Protein AF-A0A1Z8V261-F1 (afdb_monomer)

Nearest PDB structures (foldseek):
  4em0-assembly1_B  TM=7.579E-01  e=1.836E-04  Staphylococcus aureus subsp. aureus MRSA252
  4zzl-assembly1_B  TM=8.738E-01  e=1.040E-03  Pseudomonas aeruginosa
  4rgr-assembly1_A  TM=7.927E-01  e=5.834E-04  Acinetobacter baylyi ADP1
  4rgu-assembly1_B-2  TM=7.664E-01  e=3.722E-04  Acinetobacter baylyi ADP1
  4zzl-assembly1_A  TM=7.867E-01  e=8.576E-04  Pseudomonas aeruginosa

Sequence (102 aa):
MKIEPDHFEVLRKIQKKPEASQRQLAEELGFSLGKLNYCLKALQEKGLVKLKNFQKKTNKINYLQYIITPRGIAERTKLTINFMRRKMKEYDELKKELEKNK

Secondary structure (DSSP, 8-state):
-PPPHHHHHHHHHHHH-TT--HHHHHHHHT--HHHHHHHHHHHHHTTSEEEE--TT-SS-----EEEE-HHHHHHHHHHHHHHHHHHHHHHHHHHHHHHHT-

Structure (mmCIF, N/CA/C/O backbone):
data_AF-A0A1Z8V261-F1
#
_entry.id   AF-A0A1Z8V261-F1
#
loop_
_atom_site.group_PDB
_atom_site.id
_atom_site.type_symbol
_atom_site.label_atom_id
_atom_site.label_alt_id
_atom_site.label_comp_id
_atom_site.label_asym_id
_atom_site.label_entity_id
_atom_site.label_seq_id
_atom_site.pdbx_PDB_ins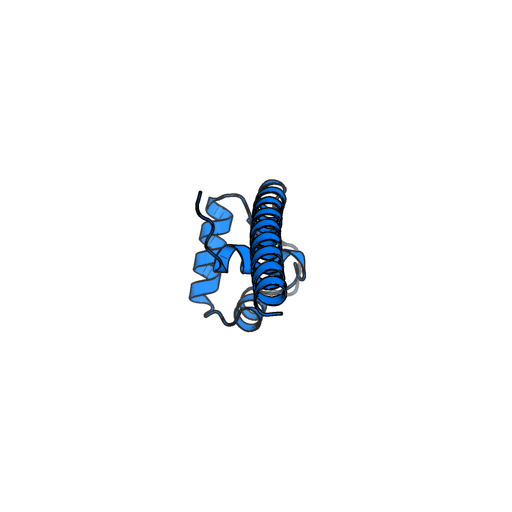_code
_atom_site.Cartn_x
_atom_site.Cartn_y
_atom_site.Cartn_z
_atom_site.occupancy
_atom_site.B_iso_or_equiv
_atom_site.auth_seq_id
_atom_site.auth_comp_id
_atom_site.auth_asym_id
_atom_site.auth_atom_id
_atom_site.pdbx_PDB_model_num
ATOM 1 N N . MET A 1 1 ? -5.862 11.013 -10.062 1.00 50.81 1 MET A N 1
ATOM 2 C CA . MET A 1 1 ? -5.471 10.951 -8.636 1.00 50.81 1 MET A CA 1
ATOM 3 C C . MET A 1 1 ? -4.103 10.282 -8.543 1.00 50.81 1 MET A C 1
ATOM 5 O O . MET A 1 1 ? -3.992 9.143 -8.975 1.00 50.81 1 MET A O 1
ATOM 9 N N . LYS A 1 2 ? -3.054 10.979 -8.080 1.00 59.72 2 LYS A N 1
ATOM 10 C CA . LYS A 1 2 ? -1.738 10.351 -7.858 1.00 59.72 2 LYS A CA 1
ATOM 11 C C . LYS A 1 2 ? -1.807 9.557 -6.548 1.00 59.72 2 LYS A C 1
ATOM 13 O O . LYS A 1 2 ? -2.135 10.116 -5.503 1.00 59.72 2 LYS A O 1
ATOM 18 N N . ILE A 1 3 ? -1.601 8.247 -6.625 1.00 65.38 3 ILE A N 1
ATOM 19 C CA . ILE A 1 3 ? -1.409 7.391 -5.453 1.00 65.38 3 ILE A CA 1
ATOM 20 C C . ILE A 1 3 ? 0.102 7.295 -5.261 1.00 65.38 3 ILE A C 1
ATOM 22 O O . ILE A 1 3 ? 0.812 6.889 -6.176 1.00 65.38 3 ILE A O 1
ATOM 26 N N . GLU A 1 4 ? 0.583 7.743 -4.106 1.00 77.50 4 GLU A N 1
ATOM 27 C CA . GLU A 1 4 ? 2.001 7.638 -3.754 1.00 77.50 4 GLU A CA 1
ATOM 28 C C . GLU A 1 4 ? 2.420 6.166 -3.613 1.00 77.50 4 GLU A C 1
ATOM 30 O O . GLU A 1 4 ? 1.580 5.336 -3.246 1.00 77.50 4 GLU A O 1
ATOM 35 N N . PRO A 1 5 ? 3.697 5.826 -3.864 1.00 79.56 5 PRO A N 1
ATOM 36 C CA . PRO A 1 5 ? 4.204 4.461 -3.705 1.00 79.56 5 PRO A CA 1
ATOM 37 C C . PRO A 1 5 ? 3.854 3.848 -2.341 1.00 79.56 5 PRO A C 1
ATOM 39 O O . PRO A 1 5 ? 3.406 2.705 -2.266 1.00 79.56 5 PRO A O 1
ATOM 42 N N . ASP A 1 6 ? 3.933 4.654 -1.283 1.00 85.94 6 ASP A N 1
ATOM 43 C CA . ASP A 1 6 ? 3.617 4.246 0.085 1.00 85.94 6 ASP A CA 1
ATOM 44 C C . ASP A 1 6 ? 2.153 3.807 0.247 1.00 85.94 6 ASP A C 1
ATOM 46 O O . ASP A 1 6 ? 1.862 2.791 0.876 1.00 85.94 6 ASP A O 1
ATOM 50 N N . HIS A 1 7 ? 1.211 4.513 -0.383 1.00 87.56 7 HIS A N 1
ATOM 51 C CA . HIS A 1 7 ? -0.209 4.153 -0.356 1.00 87.56 7 HIS A CA 1
ATOM 52 C C . HIS A 1 7 ? -0.485 2.823 -1.070 1.00 87.56 7 HIS A C 1
ATOM 54 O O . HIS A 1 7 ? -1.357 2.060 -0.645 1.00 87.56 7 HIS A O 1
ATOM 60 N N . PHE A 1 8 ? 0.249 2.535 -2.148 1.00 87.69 8 PHE A N 1
ATOM 61 C CA . PHE A 1 8 ? 0.141 1.259 -2.851 1.00 87.69 8 PHE A CA 1
ATOM 62 C C . PHE A 1 8 ? 0.629 0.096 -1.982 1.00 87.69 8 PHE A C 1
ATOM 64 O O . PHE A 1 8 ? -0.067 -0.919 -1.882 1.00 87.69 8 PHE A O 1
ATOM 71 N N . GLU A 1 9 ? 1.771 0.253 -1.312 1.00 89.75 9 GLU A N 1
ATOM 72 C CA . GLU A 1 9 ? 2.309 -0.788 -0.433 1.00 89.75 9 GLU A CA 1
ATOM 73 C C . GLU A 1 9 ? 1.425 -1.012 0.802 1.00 89.75 9 GLU A C 1
ATOM 75 O O . GLU A 1 9 ? 1.163 -2.162 1.163 1.00 89.75 9 GLU A O 1
ATOM 80 N N . VAL A 1 10 ? 0.830 0.045 1.368 1.00 91.38 10 VAL A N 1
ATOM 81 C CA . VAL A 1 10 ? -0.185 -0.083 2.431 1.00 91.38 10 VAL A CA 1
ATOM 82 C C . VAL A 1 10 ? -1.393 -0.896 1.947 1.00 91.38 10 VAL A C 1
ATOM 84 O O . VAL A 1 10 ? -1.783 -1.865 2.602 1.00 91.38 10 VAL A O 1
ATOM 87 N N . LEU A 1 11 ? -1.956 -0.579 0.773 1.00 90.56 11 LEU A N 1
ATOM 88 C CA . LEU A 1 11 ? -3.061 -1.353 0.187 1.00 90.56 11 LEU A CA 1
ATOM 89 C C . LEU A 1 11 ? -2.663 -2.811 -0.080 1.00 90.56 11 LEU A C 1
ATOM 91 O O . LEU A 1 11 ? -3.449 -3.732 0.140 1.00 90.56 11 LEU A O 1
ATOM 95 N N . ARG A 1 12 ? -1.444 -3.066 -0.553 1.00 90.12 12 ARG A N 1
ATOM 96 C CA . ARG A 1 12 ? -0.951 -4.431 -0.770 1.00 90.12 12 ARG A CA 1
ATOM 97 C C . ARG A 1 12 ? -0.854 -5.202 0.546 1.00 90.12 12 ARG A C 1
ATOM 99 O O . ARG A 1 12 ? -1.252 -6.368 0.584 1.00 90.12 12 ARG A O 1
ATOM 106 N N . LYS A 1 13 ? -0.363 -4.562 1.607 1.00 90.44 13 LYS A N 1
ATOM 107 C CA . LYS A 1 13 ? -0.166 -5.192 2.914 1.00 90.44 13 LYS A CA 1
ATOM 108 C C . LYS A 1 13 ? -1.479 -5.530 3.610 1.00 90.44 13 LYS A C 1
ATOM 110 O O . LYS A 1 13 ? -1.640 -6.666 4.050 1.00 90.44 13 LYS A O 1
ATOM 115 N N . ILE A 1 14 ? -2.433 -4.599 3.601 1.00 89.38 14 ILE A N 1
ATOM 116 C CA . ILE A 1 14 ? -3.774 -4.804 4.169 1.00 89.38 14 ILE A CA 1
ATOM 117 C C . ILE A 1 14 ? -4.473 -5.999 3.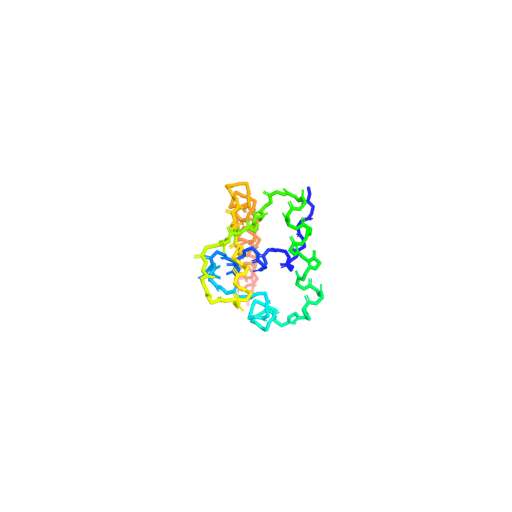508 1.00 89.38 14 ILE A C 1
ATOM 119 O O . ILE A 1 14 ? -5.126 -6.775 4.194 1.00 89.38 14 ILE A O 1
ATOM 123 N N . GLN A 1 15 ? -4.314 -6.198 2.191 1.00 86.44 15 GLN A N 1
ATOM 124 C CA . GLN A 1 15 ? -4.929 -7.359 1.537 1.00 86.44 15 GLN A CA 1
ATOM 125 C C . GLN A 1 15 ? -4.294 -8.682 1.975 1.00 86.44 15 GLN A C 1
ATOM 127 O O . GLN A 1 15 ? -4.992 -9.681 2.096 1.00 86.44 15 GLN A O 1
ATOM 132 N N . LYS A 1 16 ? -2.966 -8.704 2.141 1.00 87.19 16 LYS A N 1
ATOM 133 C CA . LYS A 1 16 ? -2.228 -9.931 2.468 1.00 87.19 16 LYS A CA 1
ATOM 134 C C . LYS A 1 16 ? -2.432 -10.368 3.916 1.00 87.19 16 LYS A C 1
ATOM 136 O O . LYS A 1 16 ? -2.375 -11.560 4.183 1.00 87.19 16 LYS A O 1
ATOM 141 N N . LYS A 1 17 ? -2.598 -9.409 4.830 1.00 84.62 17 LYS A N 1
ATOM 142 C CA . LYS A 1 17 ? -2.728 -9.641 6.273 1.00 84.62 17 LYS A CA 1
ATOM 143 C C . LYS A 1 17 ? -3.803 -8.717 6.862 1.00 84.62 17 LYS A C 1
ATOM 145 O O . LYS A 1 17 ? -3.461 -7.752 7.549 1.00 84.62 17 LYS A O 1
ATOM 150 N N . PRO A 1 18 ? -5.094 -8.955 6.583 1.00 79.38 18 PRO A N 1
ATOM 151 C CA . PRO A 1 18 ? -6.168 -8.088 7.067 1.00 79.38 18 PRO A CA 1
ATOM 152 C C . PRO A 1 18 ? -6.271 -8.067 8.600 1.00 79.38 18 PRO A C 1
ATOM 154 O O . PRO A 1 18 ? -6.797 -7.119 9.172 1.00 79.38 18 PRO A O 1
ATOM 157 N N . GLU A 1 19 ? -5.778 -9.087 9.300 1.00 80.75 19 GLU A N 1
ATOM 158 C CA . GLU A 1 19 ? -5.743 -9.157 10.773 1.00 80.75 19 GLU A CA 1
ATOM 159 C C . GLU A 1 19 ? -4.548 -8.434 11.415 1.00 80.75 19 GLU A C 1
ATOM 161 O O . GLU A 1 19 ? -4.485 -8.342 12.643 1.00 80.75 19 GLU A O 1
ATOM 166 N N . ALA A 1 20 ? -3.620 -7.892 10.620 1.00 82.88 20 ALA A N 1
ATOM 167 C CA . ALA A 1 20 ? -2.486 -7.151 11.154 1.00 82.88 20 ALA A CA 1
ATOM 168 C C . ALA A 1 20 ? -2.946 -5.860 11.847 1.00 82.88 20 ALA A C 1
ATOM 170 O O . ALA A 1 20 ? -3.704 -5.058 11.296 1.00 82.88 20 ALA A O 1
ATOM 171 N N . SER A 1 21 ? -2.437 -5.635 13.057 1.00 84.44 21 SER A N 1
ATOM 172 C CA . SER A 1 21 ? -2.615 -4.363 13.755 1.00 84.44 21 SER A CA 1
ATOM 173 C C . SER A 1 21 ? -1.884 -3.230 13.032 1.00 84.44 21 SER A C 1
ATOM 175 O O . SER A 1 21 ? -0.930 -3.446 12.284 1.00 84.44 21 SER A O 1
ATOM 177 N N . GLN A 1 22 ? -2.266 -1.988 13.329 1.00 84.88 22 GLN A N 1
ATOM 178 C CA . GLN A 1 22 ? -1.586 -0.811 12.792 1.00 84.88 22 GLN A CA 1
ATOM 179 C C . GLN A 1 22 ? -0.078 -0.807 13.116 1.00 84.88 22 GLN A C 1
ATOM 181 O O . GLN A 1 22 ? 0.728 -0.461 12.262 1.00 84.88 22 GLN A O 1
ATOM 186 N N . ARG A 1 23 ? 0.336 -1.242 14.315 1.00 86.94 23 ARG A N 1
ATOM 187 C CA . ARG A 1 23 ? 1.768 -1.321 14.664 1.00 86.94 23 ARG A CA 1
ATOM 188 C C . ARG A 1 23 ? 2.514 -2.362 13.832 1.00 86.94 23 ARG A C 1
ATOM 190 O O . ARG A 1 23 ? 3.563 -2.038 13.293 1.00 86.94 23 ARG A O 1
ATOM 197 N N . GLN A 1 24 ? 1.942 -3.554 13.668 1.00 88.44 24 GLN A N 1
ATOM 198 C CA . GLN A 1 24 ? 2.536 -4.607 12.834 1.00 88.44 24 GLN A CA 1
ATOM 199 C C . GLN A 1 24 ? 2.638 -4.177 11.368 1.00 88.44 24 GLN A C 1
ATOM 201 O O . GLN A 1 24 ? 3.658 -4.397 10.726 1.00 88.44 24 GLN A O 1
ATOM 206 N N . LEU A 1 25 ? 1.605 -3.513 10.838 1.00 89.56 25 LEU A N 1
ATOM 207 C CA . LE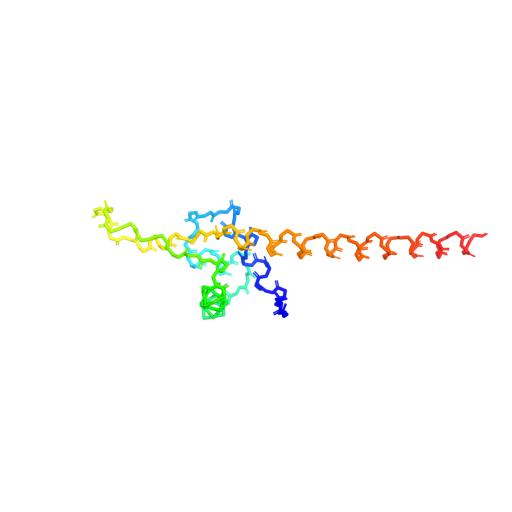U A 1 25 ? 1.650 -2.954 9.487 1.00 89.56 25 LEU A CA 1
ATOM 208 C C . LEU A 1 25 ? 2.765 -1.912 9.342 1.00 89.56 25 LEU A C 1
ATOM 210 O O . LEU A 1 25 ? 3.431 -1.895 8.313 1.00 89.56 25 LEU A O 1
ATOM 214 N N . ALA A 1 26 ? 2.970 -1.058 10.349 1.00 91.38 26 ALA A N 1
ATOM 215 C CA . ALA A 1 26 ? 3.996 -0.020 10.307 1.00 91.38 26 ALA A CA 1
ATOM 216 C C . ALA A 1 26 ? 5.396 -0.642 10.307 1.00 91.38 26 ALA A C 1
ATOM 218 O O . ALA A 1 26 ? 6.210 -0.303 9.454 1.00 91.38 26 ALA A O 1
ATOM 219 N N . GLU A 1 27 ? 5.636 -1.602 11.198 1.00 92.56 27 GLU A N 1
ATOM 220 C CA . GLU A 1 27 ? 6.897 -2.336 11.299 1.00 92.56 27 GLU A CA 1
ATOM 221 C C . GLU A 1 27 ? 7.224 -3.088 10.002 1.00 92.56 27 GLU A C 1
ATOM 223 O O . GLU A 1 27 ? 8.299 -2.912 9.434 1.00 92.56 27 GLU A O 1
ATOM 228 N N . GLU A 1 28 ? 6.266 -3.840 9.452 1.00 90.44 28 GLU A N 1
ATOM 229 C CA . GLU A 1 28 ? 6.476 -4.599 8.214 1.00 90.44 28 GLU A CA 1
ATOM 230 C C . GLU A 1 28 ? 6.658 -3.721 6.961 1.00 90.44 28 GLU A C 1
ATOM 232 O O . GLU A 1 28 ? 7.135 -4.217 5.938 1.00 90.44 28 GLU A O 1
ATOM 237 N N . LEU A 1 29 ? 6.233 -2.455 7.008 1.00 90.12 29 LEU A N 1
ATOM 238 C CA . LEU A 1 29 ? 6.422 -1.469 5.937 1.00 90.12 29 LEU A CA 1
ATOM 239 C C . LEU A 1 29 ? 7.640 -0.561 6.180 1.00 90.12 29 LEU A C 1
ATOM 241 O O . LEU A 1 29 ? 7.950 0.264 5.322 1.00 90.12 29 LEU A O 1
ATOM 245 N N . GLY A 1 30 ? 8.315 -0.673 7.330 1.00 93.25 30 GLY A N 1
ATOM 246 C CA . GLY A 1 30 ? 9.389 0.244 7.727 1.00 93.25 30 GLY A CA 1
ATOM 247 C C . GLY A 1 30 ? 8.905 1.681 7.968 1.00 93.25 30 GLY A C 1
ATOM 248 O O . GLY A 1 30 ? 9.652 2.639 7.778 1.00 93.25 30 GLY A O 1
ATOM 249 N N . PHE A 1 31 ? 7.633 1.861 8.326 1.00 93.00 31 PHE A N 1
ATOM 250 C CA . PHE A 1 31 ? 7.024 3.165 8.577 1.00 93.00 31 PHE A CA 1
ATOM 251 C C . PHE A 1 31 ? 7.039 3.500 10.065 1.00 93.00 31 PHE A C 1
ATOM 253 O O . PHE A 1 31 ? 6.880 2.637 10.925 1.00 93.00 31 PHE A O 1
ATOM 260 N N . SER A 1 32 ? 7.104 4.795 10.381 1.00 94.75 32 SER A N 1
ATOM 261 C CA . SER A 1 32 ? 6.669 5.249 11.699 1.00 94.75 32 SER A CA 1
ATOM 262 C C . SER A 1 32 ? 5.158 5.038 11.848 1.00 94.75 32 SER A C 1
ATOM 264 O O . SER A 1 32 ? 4.400 5.093 10.873 1.00 94.75 32 SER A O 1
ATOM 266 N N . LEU A 1 33 ? 4.687 4.853 13.085 1.00 90.50 33 LEU A N 1
ATOM 267 C CA . LEU A 1 33 ? 3.254 4.703 13.357 1.00 90.50 33 LEU A CA 1
ATOM 268 C C . LEU A 1 33 ? 2.444 5.908 12.842 1.00 90.50 33 LEU A C 1
ATOM 270 O O . LEU A 1 33 ? 1.348 5.738 12.307 1.00 90.50 33 LEU A O 1
ATOM 274 N N . GLY A 1 34 ? 3.008 7.116 12.959 1.00 93.00 34 GLY A N 1
ATOM 275 C CA . GLY A 1 34 ? 2.416 8.352 12.448 1.00 93.00 34 GLY A CA 1
ATOM 276 C C . GLY A 1 34 ? 2.312 8.374 10.923 1.00 93.00 34 GLY A C 1
ATOM 277 O O . GLY A 1 34 ? 1.247 8.700 10.399 1.00 93.00 34 GLY A O 1
ATOM 278 N N . LYS A 1 35 ? 3.367 7.951 10.211 1.00 93.19 35 LYS A N 1
ATOM 279 C CA . LYS A 1 35 ? 3.359 7.854 8.744 1.00 93.19 35 LYS A CA 1
ATOM 280 C C . LYS A 1 35 ? 2.305 6.861 8.259 1.00 93.19 35 LYS A C 1
ATOM 282 O O . LYS A 1 35 ? 1.521 7.185 7.371 1.00 93.19 35 LYS A O 1
ATOM 287 N N . LEU A 1 36 ? 2.217 5.685 8.884 1.00 93.12 36 LEU A N 1
ATOM 288 C CA . LEU A 1 36 ? 1.166 4.731 8.538 1.00 93.12 36 LEU A CA 1
ATOM 289 C C . LEU A 1 36 ? -0.230 5.312 8.808 1.00 93.12 36 LEU A C 1
ATOM 291 O O . LEU A 1 36 ? -1.122 5.162 7.976 1.00 93.12 36 LEU A O 1
ATOM 295 N N . ASN A 1 37 ? -0.428 5.983 9.947 1.00 91.25 37 ASN A N 1
ATOM 296 C CA . ASN A 1 37 ? -1.710 6.608 10.273 1.00 91.25 37 ASN A CA 1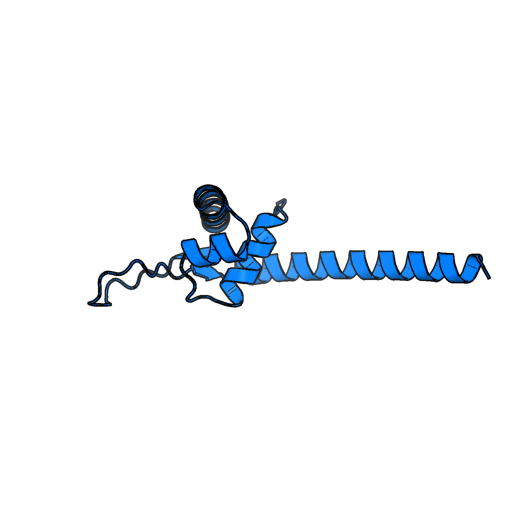
ATOM 297 C C . ASN A 1 37 ? -2.119 7.656 9.229 1.00 91.25 37 ASN A C 1
ATOM 299 O O . ASN A 1 37 ? -3.274 7.693 8.811 1.00 91.25 37 ASN A O 1
ATOM 303 N N . TYR A 1 38 ? -1.164 8.474 8.782 1.00 93.31 38 TYR A N 1
ATOM 304 C CA . TYR A 1 38 ? -1.362 9.431 7.697 1.00 93.31 38 TYR A CA 1
ATOM 305 C C . TYR A 1 38 ? -1.835 8.730 6.415 1.00 93.31 38 TYR A C 1
ATOM 307 O O . TYR A 1 38 ? -2.886 9.081 5.876 1.00 93.31 38 TYR A O 1
ATOM 315 N N . CYS A 1 39 ? -1.137 7.673 5.985 1.00 92.44 39 CYS A N 1
ATOM 316 C CA . CYS A 1 39 ? -1.524 6.902 4.803 1.00 92.44 39 CYS A CA 1
ATOM 317 C C . CYS A 1 39 ? -2.915 6.266 4.943 1.00 92.44 39 CYS A C 1
ATOM 319 O O . CYS A 1 39 ? -3.707 6.294 4.003 1.00 92.44 39 CYS A O 1
ATOM 321 N N . LEU A 1 40 ? -3.234 5.694 6.106 1.00 91.31 40 LEU A N 1
ATOM 322 C CA . LEU A 1 40 ? -4.528 5.057 6.358 1.00 91.31 40 LEU A CA 1
ATOM 323 C C . LEU A 1 40 ? -5.679 6.063 6.316 1.00 91.31 40 LEU A C 1
ATOM 325 O O . LEU A 1 40 ? -6.696 5.773 5.685 1.00 91.31 40 LEU A O 1
ATOM 329 N N . LYS A 1 41 ? -5.510 7.249 6.916 1.00 91.31 41 LYS A N 1
ATOM 330 C CA . LYS A 1 41 ? -6.501 8.333 6.835 1.00 91.31 41 LYS A CA 1
ATOM 331 C C . LYS A 1 41 ? -6.709 8.784 5.394 1.00 91.31 41 LYS A C 1
ATOM 333 O O . LYS A 1 41 ? -7.843 8.793 4.928 1.00 91.31 41 LYS A O 1
ATOM 338 N N . ALA A 1 42 ? -5.628 9.031 4.656 1.00 92.25 42 ALA A N 1
ATOM 339 C CA . ALA A 1 42 ? -5.718 9.411 3.250 1.00 92.25 42 ALA A CA 1
ATOM 340 C C . ALA A 1 42 ? -6.412 8.328 2.400 1.00 92.25 42 ALA A C 1
ATOM 342 O O . ALA A 1 42 ? -7.235 8.632 1.539 1.00 92.25 42 ALA A O 1
ATOM 343 N N . LEU A 1 43 ? -6.123 7.043 2.631 1.00 91.56 43 LEU A N 1
ATOM 344 C CA . LEU A 1 43 ? -6.790 5.934 1.938 1.00 91.56 43 LEU A CA 1
ATOM 345 C C . LEU A 1 43 ? -8.272 5.804 2.320 1.00 91.56 43 LEU A C 1
ATOM 347 O O . LEU A 1 43 ? -9.090 5.441 1.468 1.00 91.56 43 LEU A O 1
ATOM 351 N N . GLN A 1 44 ? -8.622 6.103 3.569 1.00 91.56 44 GLN A N 1
ATOM 352 C CA . GLN A 1 44 ? -9.997 6.098 4.060 1.00 91.56 44 GLN A CA 1
ATOM 353 C C . GLN A 1 44 ? -10.814 7.256 3.475 1.00 91.56 44 GLN A C 1
ATOM 355 O O . GLN A 1 44 ? -11.911 7.019 2.972 1.00 91.56 44 GLN A O 1
ATOM 360 N N . GLU A 1 45 ? -10.266 8.472 3.455 1.00 92.00 45 GLU A N 1
ATOM 361 C CA . GLU A 1 45 ? -10.874 9.653 2.817 1.00 92.00 45 GLU A CA 1
ATOM 362 C C . GLU A 1 45 ? -11.135 9.415 1.324 1.00 92.00 45 GLU A C 1
ATOM 364 O O . GLU A 1 45 ? -12.168 9.802 0.781 1.00 92.00 45 GLU A O 1
ATOM 369 N N . LYS A 1 46 ? -10.235 8.684 0.658 1.00 89.88 46 LYS A N 1
ATOM 370 C CA . LYS A 1 46 ? -10.392 8.272 -0.746 1.00 89.88 46 LYS A CA 1
ATOM 371 C C . LYS A 1 46 ? -11.383 7.114 -0.939 1.00 89.88 46 LYS A C 1
ATOM 373 O O . LYS A 1 46 ? -11.670 6.734 -2.077 1.00 89.88 46 LYS A O 1
ATOM 378 N N . GLY A 1 47 ? -11.893 6.530 0.144 1.00 91.25 47 GLY A N 1
ATOM 379 C CA . GLY A 1 47 ? -12.808 5.389 0.128 1.00 91.25 47 GLY A CA 1
ATOM 380 C C . GLY 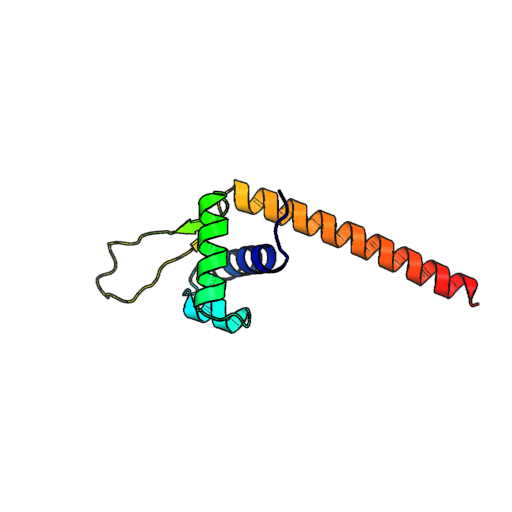A 1 47 ? -12.164 4.084 -0.344 1.00 91.25 47 GLY A C 1
ATOM 381 O O . GLY A 1 47 ? -12.875 3.196 -0.817 1.00 91.25 47 GLY A O 1
ATOM 382 N N . LEU A 1 48 ? -10.836 3.962 -0.263 1.00 92.69 48 LEU A N 1
ATOM 383 C CA . LEU A 1 48 ? -10.082 2.776 -0.693 1.00 92.69 48 LEU A CA 1
ATOM 384 C C . LEU A 1 48 ? -9.922 1.753 0.439 1.00 92.69 48 LEU A C 1
ATOM 386 O O . LEU A 1 48 ? -9.815 0.555 0.180 1.00 92.69 48 LEU A O 1
ATOM 390 N N . VAL A 1 49 ? -9.951 2.218 1.689 1.00 91.38 49 VAL A N 1
ATOM 391 C CA . VAL A 1 49 ? -9.875 1.393 2.900 1.00 91.38 4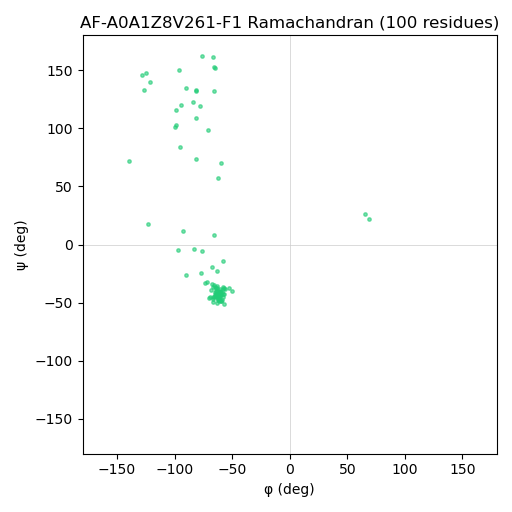9 VAL A CA 1
ATOM 392 C C . VAL A 1 49 ? -11.026 1.751 3.838 1.00 91.38 49 VAL A C 1
ATOM 394 O O . VAL A 1 49 ? -11.437 2.908 3.920 1.00 91.38 49 VAL A O 1
ATOM 397 N N . LYS A 1 50 ? -11.545 0.759 4.560 1.00 88.69 50 LYS A N 1
ATOM 398 C CA . LYS A 1 50 ? -12.463 0.947 5.687 1.00 88.69 50 LYS A CA 1
ATOM 399 C C . LYS A 1 50 ? -11.923 0.257 6.935 1.00 88.69 50 LYS A C 1
ATOM 401 O O . LYS A 1 50 ? -11.287 -0.790 6.851 1.00 88.69 50 LYS A O 1
ATOM 406 N N . LEU A 1 51 ? -12.219 0.842 8.088 1.00 83.62 51 LEU A N 1
ATOM 407 C CA . LEU A 1 51 ? -12.030 0.218 9.393 1.00 83.62 51 LEU A CA 1
ATOM 408 C C . LEU A 1 51 ? -13.205 -0.711 9.698 1.00 83.62 51 LEU A C 1
ATOM 410 O O . LEU A 1 51 ? -14.366 -0.325 9.545 1.00 83.62 51 LEU A O 1
ATOM 414 N N . LYS A 1 52 ? -12.908 -1.930 10.143 1.00 75.19 52 LYS A N 1
ATOM 415 C CA . LYS A 1 52 ? -13.902 -2.897 10.602 1.00 75.19 52 LYS A CA 1
ATOM 416 C C . LYS A 1 52 ? -13.959 -2.851 12.129 1.00 75.19 52 LYS A C 1
ATOM 418 O O . LYS A 1 52 ? -13.080 -3.375 12.806 1.00 75.19 52 LYS A O 1
ATOM 423 N N . ASN A 1 53 ? -14.992 -2.209 12.674 1.00 61.75 53 ASN A N 1
ATOM 424 C CA . ASN A 1 53 ? -15.208 -2.143 14.119 1.00 61.75 53 ASN A CA 1
ATOM 425 C C . ASN A 1 53 ? -15.891 -3.424 14.609 1.00 61.75 53 ASN A C 1
ATOM 427 O O . ASN A 1 53 ? -17.083 -3.622 14.386 1.00 61.75 53 ASN A O 1
ATOM 431 N N . PHE A 1 54 ? -15.158 -4.271 15.328 1.00 56.22 54 PHE A N 1
ATOM 432 C CA . PHE A 1 54 ? -15.752 -5.353 16.108 1.00 56.22 54 PHE A CA 1
ATOM 433 C C . PHE A 1 54 ? -15.933 -4.895 17.557 1.00 56.22 54 PHE A C 1
ATOM 435 O O . PHE A 1 54 ? -15.122 -5.197 18.423 1.00 56.22 54 PHE A O 1
ATOM 442 N N . GLN A 1 55 ? -17.036 -4.204 17.845 1.00 49.88 55 GLN A N 1
ATOM 443 C CA . GLN A 1 55 ? -17.435 -3.831 19.213 1.00 49.88 55 GLN A CA 1
ATOM 444 C C . GLN A 1 55 ? -17.797 -5.041 20.115 1.00 49.88 55 GLN A C 1
ATOM 446 O O . GLN A 1 55 ? -18.289 -4.856 21.220 1.00 49.88 55 GLN A O 1
ATOM 451 N N . LYS A 1 56 ? -17.576 -6.288 19.669 1.00 49.09 56 LYS A N 1
ATOM 452 C CA . LYS A 1 56 ? -18.072 -7.519 20.314 1.00 49.09 56 LYS A CA 1
ATOM 453 C C . LYS A 1 56 ? -16.998 -8.545 20.707 1.00 49.09 56 LYS A C 1
ATOM 455 O O . LYS A 1 56 ? -17.340 -9.699 20.941 1.00 49.09 56 LYS A O 1
ATOM 460 N N . LYS A 1 57 ? -15.711 -8.184 20.796 1.00 50.00 57 LYS A N 1
ATOM 461 C CA . LYS A 1 57 ? -14.730 -9.057 21.474 1.00 50.00 57 LYS A CA 1
ATOM 462 C C . LYS A 1 57 ? -14.499 -8.562 22.898 1.00 50.00 57 LYS A C 1
ATOM 464 O O . LYS A 1 57 ? -13.990 -7.471 23.115 1.00 50.00 57 LYS A O 1
ATOM 469 N N . THR A 1 58 ? -14.886 -9.403 23.850 1.00 52.12 58 THR A N 1
ATOM 470 C CA . THR A 1 58 ? -14.793 -9.237 25.308 1.00 52.12 58 THR A CA 1
ATOM 471 C C . THR A 1 58 ? -13.368 -9.014 25.827 1.00 52.12 58 THR A C 1
ATOM 473 O O . THR A 1 58 ? -13.201 -8.515 26.934 1.00 52.12 58 THR A O 1
ATOM 476 N N . ASN A 1 59 ? -12.342 -9.264 25.009 1.00 49.47 59 ASN A N 1
ATOM 477 C CA . ASN A 1 59 ? -10.958 -8.913 25.309 1.00 49.47 59 ASN A CA 1
ATOM 478 C C . ASN A 1 59 ? -10.581 -7.613 24.588 1.00 49.47 59 ASN A C 1
ATOM 480 O O . ASN A 1 59 ? -10.311 -7.608 23.386 1.00 49.47 59 ASN A O 1
ATOM 484 N N . LYS A 1 60 ? -10.589 -6.513 25.352 1.00 48.22 60 LYS A N 1
ATOM 485 C CA . LYS A 1 60 ? -10.201 -5.138 24.989 1.00 48.22 60 LYS A CA 1
ATOM 486 C C . LYS A 1 60 ? -8.740 -5.034 24.523 1.00 48.22 60 LYS A C 1
ATOM 488 O O . LYS A 1 60 ? -7.905 -4.451 25.210 1.00 48.22 60 LYS A O 1
ATOM 493 N N . ILE A 1 61 ? -8.413 -5.573 23.355 1.00 52.38 61 ILE A N 1
ATOM 494 C CA . ILE A 1 61 ? -7.133 -5.301 22.699 1.00 52.38 61 ILE A CA 1
ATOM 495 C C . ILE A 1 61 ? -7.426 -4.822 21.278 1.00 52.38 61 ILE A C 1
ATOM 497 O O . ILE A 1 61 ? -8.276 -5.362 20.577 1.00 52.38 61 ILE A O 1
ATOM 501 N N . ASN A 1 62 ? -6.754 -3.736 20.915 1.00 51.97 62 ASN A N 1
ATOM 502 C CA . ASN A 1 62 ? -6.974 -2.814 19.801 1.00 51.97 62 ASN A CA 1
ATOM 503 C C . ASN A 1 62 ? -6.852 -3.429 18.389 1.00 51.97 62 ASN A C 1
ATOM 505 O O . ASN A 1 62 ? -6.055 -2.963 17.572 1.00 51.97 62 ASN A O 1
ATOM 509 N N . TYR A 1 63 ? -7.630 -4.457 18.064 1.00 54.88 63 TYR A N 1
ATOM 510 C CA . TYR A 1 63 ? -7.650 -5.052 16.727 1.00 54.88 63 TYR A CA 1
ATOM 511 C C . TYR A 1 63 ? -8.542 -4.232 15.787 1.00 54.88 63 TY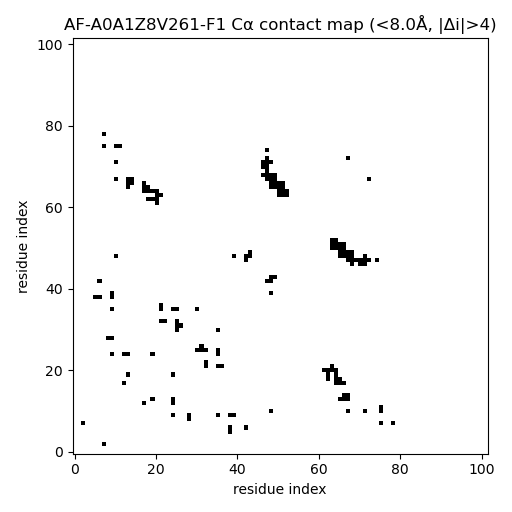R A C 1
ATOM 513 O O . TYR A 1 63 ? -9.655 -4.625 15.435 1.00 54.88 63 TYR A O 1
ATOM 521 N N . LEU A 1 64 ? -8.043 -3.060 15.391 1.00 64.12 64 LEU A N 1
ATOM 522 C CA . LEU A 1 64 ? -8.568 -2.312 14.252 1.00 64.12 64 LEU A CA 1
ATOM 523 C C . LEU A 1 64 ? -8.175 -3.067 12.978 1.00 64.12 64 LEU A C 1
ATOM 525 O O . LEU A 1 64 ? -7.041 -2.970 12.516 1.00 64.12 64 LEU A O 1
ATOM 529 N N . GLN A 1 65 ? -9.104 -3.856 12.441 1.00 74.75 65 GLN A N 1
ATOM 530 C CA . GLN A 1 65 ? -8.908 -4.567 11.181 1.00 74.75 65 GLN A CA 1
ATOM 531 C C . GLN A 1 65 ? -9.241 -3.630 10.017 1.00 74.75 65 GLN A C 1
ATOM 533 O O . GLN A 1 65 ? -10.354 -3.106 9.919 1.00 74.75 65 GLN A O 1
ATOM 538 N N . TYR A 1 66 ? -8.276 -3.430 9.124 1.00 83.50 66 TYR A N 1
ATOM 539 C CA . TYR A 1 66 ? -8.471 -2.660 7.901 1.00 83.50 66 TYR A CA 1
ATOM 540 C C . TYR A 1 66 ? -8.928 -3.591 6.782 1.00 83.50 66 TYR A C 1
ATOM 542 O O . TYR A 1 66 ? -8.370 -4.667 6.580 1.00 83.50 66 TYR A O 1
ATOM 550 N N . ILE A 1 67 ? -9.945 -3.170 6.037 1.00 87.44 67 ILE A N 1
ATOM 551 C CA . ILE A 1 67 ? -10.443 -3.885 4.863 1.00 87.44 67 ILE A CA 1
ATOM 552 C C . ILE A 1 67 ? -10.352 -2.989 3.634 1.00 87.44 67 ILE A C 1
ATOM 554 O O . ILE A 1 67 ? -10.646 -1.793 3.690 1.00 87.44 67 ILE A O 1
ATOM 558 N N . ILE A 1 68 ? -9.950 -3.570 2.508 1.00 89.94 68 ILE A N 1
ATOM 559 C CA . ILE A 1 68 ? -9.919 -2.861 1.227 1.00 89.94 68 ILE A CA 1
ATOM 560 C C . ILE A 1 68 ? -11.326 -2.869 0.644 1.00 89.94 68 ILE A C 1
ATOM 562 O O . ILE A 1 68 ? -11.991 -3.904 0.610 1.00 89.94 68 ILE A O 1
ATOM 566 N N . THR A 1 69 ? -11.786 -1.715 0.180 1.00 91.81 69 THR A N 1
ATOM 567 C CA . THR A 1 69 ? -13.078 -1.611 -0.502 1.00 91.81 69 THR A CA 1
ATOM 568 C C . THR A 1 69 ? -12.977 -2.152 -1.935 1.00 91.81 69 THR A C 1
ATOM 570 O O . THR A 1 69 ? -11.879 -2.210 -2.491 1.00 91.81 69 THR A O 1
ATOM 573 N N . PRO A 1 70 ? -14.095 -2.474 -2.610 1.00 92.44 70 PRO A N 1
ATOM 574 C CA . PRO A 1 70 ? -14.064 -2.822 -4.035 1.00 92.44 70 PRO A CA 1
ATOM 575 C C . PRO A 1 70 ? -13.351 -1.764 -4.895 1.00 92.44 70 PRO A C 1
ATOM 577 O O . PRO A 1 70 ? -12.563 -2.094 -5.779 1.00 92.44 70 PRO A O 1
ATOM 580 N N . ARG A 1 71 ? -13.538 -0.479 -4.560 1.00 92.62 71 ARG A N 1
ATOM 581 C CA . ARG A 1 71 ? -12.821 0.643 -5.182 1.00 92.62 71 ARG A CA 1
ATOM 582 C C . ARG A 1 71 ? -11.313 0.580 -4.920 1.00 92.62 71 ARG A C 1
ATOM 584 O O . ARG A 1 71 ? -10.528 0.768 -5.844 1.00 92.62 71 ARG A O 1
ATOM 591 N N . GLY A 1 72 ? -10.903 0.287 -3.686 1.00 89.69 72 GLY A N 1
ATOM 592 C CA . GLY A 1 72 ? -9.498 0.089 -3.326 1.00 89.69 72 GLY A CA 1
ATOM 593 C C . GLY A 1 72 ? -8.843 -1.072 -4.074 1.00 89.69 72 GLY A C 1
ATOM 594 O O . GLY A 1 72 ? -7.699 -0.948 -4.514 1.00 89.69 72 GLY A O 1
ATOM 595 N N . ILE A 1 73 ? -9.576 -2.170 -4.282 1.00 90.44 73 ILE A N 1
ATOM 596 C CA . ILE A 1 73 ? -9.110 -3.308 -5.084 1.00 90.44 73 ILE A CA 1
ATOM 597 C C . ILE A 1 73 ? -8.890 -2.864 -6.532 1.00 90.44 73 ILE A C 1
ATOM 599 O O . ILE A 1 73 ? -7.805 -3.090 -7.067 1.00 90.44 73 ILE A O 1
ATOM 603 N N . ALA A 1 74 ? -9.872 -2.192 -7.140 1.00 91.94 74 ALA A N 1
ATOM 604 C CA . ALA A 1 74 ? -9.783 -1.716 -8.519 1.00 91.94 74 ALA A CA 1
ATOM 605 C C . ALA A 1 74 ? -8.589 -0.766 -8.733 1.00 91.94 74 ALA A C 1
ATOM 607 O O . ALA A 1 74 ? -7.797 -0.966 -9.657 1.00 91.94 74 ALA A O 1
ATOM 608 N N . GLU A 1 75 ? -8.407 0.218 -7.847 1.00 90.31 75 GLU A N 1
ATOM 609 C CA . GLU A 1 75 ? -7.282 1.161 -7.924 1.00 90.31 75 GLU A CA 1
ATOM 610 C C . GLU A 1 75 ? -5.930 0.459 -7.783 1.00 90.31 75 GLU A C 1
ATOM 612 O O . GLU A 1 75 ? -5.014 0.676 -8.579 1.00 90.31 75 GLU A O 1
ATOM 617 N N . ARG A 1 76 ? -5.798 -0.449 -6.816 1.00 89.19 76 ARG A N 1
ATOM 618 C CA . ARG A 1 76 ? -4.559 -1.206 -6.630 1.00 89.19 76 ARG A CA 1
ATOM 619 C C . ARG A 1 76 ? -4.245 -2.104 -7.830 1.00 89.19 76 ARG A C 1
ATOM 621 O O . ARG A 1 76 ? -3.084 -2.202 -8.232 1.00 89.19 76 ARG A O 1
ATOM 628 N N . THR A 1 77 ? -5.254 -2.742 -8.421 1.00 89.31 77 THR A N 1
ATOM 629 C CA . THR A 1 77 ? -5.094 -3.545 -9.643 1.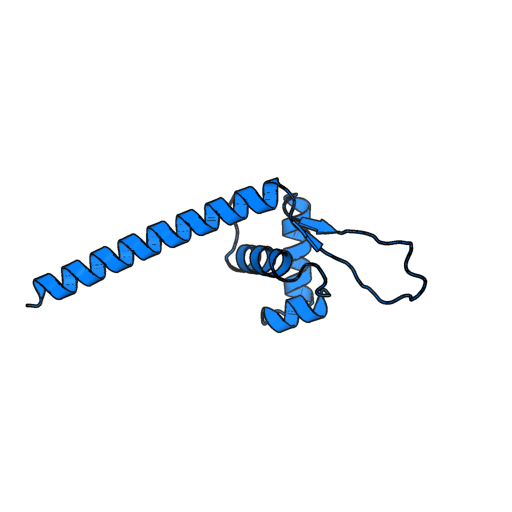00 89.31 77 THR A CA 1
ATOM 630 C C . THR A 1 77 ? -4.610 -2.676 -10.801 1.00 89.31 77 THR A C 1
ATOM 632 O O . THR A 1 77 ? -3.634 -3.029 -11.462 1.00 89.31 77 THR A O 1
ATOM 635 N N . LYS A 1 78 ? -5.206 -1.494 -10.995 1.00 89.44 78 LYS A N 1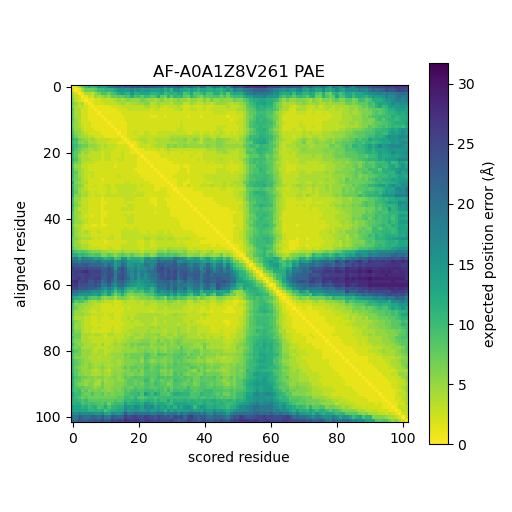
ATOM 636 C CA . LYS A 1 78 ? -4.774 -0.527 -12.014 1.00 89.44 78 LYS A CA 1
ATOM 637 C C . LYS A 1 78 ? -3.310 -0.115 -11.836 1.00 89.44 78 LYS A C 1
ATOM 639 O O . LYS A 1 78 ? -2.552 -0.109 -12.805 1.00 89.44 78 LYS A O 1
ATOM 644 N N . LEU A 1 79 ? -2.895 0.178 -10.603 1.00 86.00 79 LEU A N 1
ATOM 645 C CA . LEU A 1 79 ? -1.499 0.499 -10.288 1.00 86.00 79 LEU A CA 1
ATOM 646 C C . LEU A 1 79 ? -0.554 -0.668 -10.587 1.00 86.00 79 LEU A C 1
ATOM 648 O O . LEU A 1 79 ? 0.503 -0.461 -11.179 1.00 86.00 79 LEU A O 1
ATOM 652 N N . THR A 1 80 ? -0.962 -1.889 -10.240 1.00 87.12 80 THR A N 1
ATOM 653 C CA . THR A 1 80 ? -0.180 -3.108 -10.496 1.00 87.12 80 THR A CA 1
ATOM 654 C C . THR A 1 80 ? 0.033 -3.314 -11.995 1.00 87.12 80 THR A C 1
ATOM 656 O O . THR A 1 80 ? 1.161 -3.523 -12.432 1.00 87.12 80 THR A O 1
ATOM 659 N N . ILE A 1 81 ? -1.024 -3.178 -12.799 1.00 89.38 81 ILE A N 1
ATOM 660 C CA . ILE A 1 81 ? -0.944 -3.299 -14.262 1.00 89.38 81 ILE A CA 1
ATOM 661 C C . ILE A 1 81 ? -0.006 -2.235 -14.842 1.00 89.38 81 ILE A C 1
ATOM 663 O O . ILE A 1 81 ? 0.842 -2.544 -15.678 1.00 89.38 81 ILE A O 1
ATOM 667 N N . ASN A 1 82 ? -0.115 -0.987 -14.381 1.00 87.12 82 ASN A N 1
ATOM 668 C CA . ASN A 1 82 ? 0.753 0.095 -14.848 1.00 87.12 82 ASN A CA 1
ATOM 669 C C . ASN A 1 82 ? 2.227 -0.147 -14.500 1.00 87.12 82 ASN A C 1
ATOM 671 O O . ASN A 1 82 ? 3.100 0.117 -15.326 1.00 87.12 82 ASN A O 1
ATOM 675 N N . PHE A 1 83 ? 2.508 -0.668 -13.305 1.00 84.88 83 PHE A N 1
ATOM 676 C CA . PHE A 1 83 ? 3.858 -1.060 -12.911 1.00 84.88 83 PHE A CA 1
ATOM 677 C C . PHE A 1 83 ? 4.407 -2.172 -13.815 1.00 84.88 83 PHE A C 1
ATOM 679 O O . PHE A 1 83 ? 5.506 -2.034 -14.347 1.00 84.88 83 PHE A O 1
ATOM 686 N N . MET A 1 84 ? 3.623 -3.228 -14.055 1.00 89.50 84 MET A N 1
ATOM 687 C CA . MET A 1 84 ? 4.034 -4.341 -14.919 1.00 89.50 84 MET A CA 1
ATOM 688 C C . MET A 1 84 ? 4.329 -3.880 -16.347 1.00 89.50 84 MET A C 1
ATOM 690 O O . MET A 1 84 ? 5.364 -4.239 -16.898 1.00 89.50 84 MET A O 1
ATOM 694 N N . ARG A 1 85 ? 3.482 -3.018 -16.923 1.00 91.88 85 ARG A N 1
ATOM 695 C CA . ARG A 1 85 ? 3.717 -2.445 -18.260 1.00 91.88 85 ARG A CA 1
ATOM 696 C C . ARG A 1 85 ? 5.050 -1.705 -18.350 1.00 91.88 85 ARG A C 1
ATOM 698 O O . ARG A 1 85 ? 5.771 -1.868 -19.327 1.00 91.88 85 ARG A O 1
ATOM 705 N N . ARG A 1 86 ? 5.388 -0.914 -17.327 1.00 90.62 86 ARG A N 1
ATOM 706 C CA . ARG A 1 86 ? 6.683 -0.218 -17.264 1.00 90.62 86 ARG A CA 1
ATOM 707 C C . ARG A 1 86 ? 7.844 -1.206 -17.196 1.00 90.62 86 ARG A C 1
ATOM 709 O O . ARG A 1 86 ? 8.792 -1.053 -17.952 1.00 90.62 86 ARG A O 1
ATOM 716 N N . LYS A 1 87 ? 7.739 -2.245 -16.361 1.00 91.00 87 LYS A N 1
ATOM 717 C CA . LYS A 1 87 ? 8.779 -3.277 -16.231 1.00 91.00 87 LYS A CA 1
ATOM 718 C C . LYS A 1 87 ? 8.992 -4.096 -17.496 1.00 91.00 87 LYS A C 1
ATOM 720 O O . LYS A 1 87 ? 10.134 -4.388 -17.825 1.00 91.00 87 LYS A O 1
ATOM 725 N N . MET A 1 88 ? 7.926 -4.414 -18.223 1.00 93.38 88 MET A N 1
ATOM 726 C CA . MET A 1 88 ? 8.044 -5.082 -19.520 1.00 93.38 88 MET A CA 1
ATOM 727 C C . MET A 1 88 ? 8.772 -4.199 -20.538 1.00 93.38 88 MET A C 1
ATOM 729 O O . MET A 1 88 ? 9.681 -4.674 -21.203 1.00 93.38 88 MET A O 1
ATOM 733 N N . LYS A 1 89 ? 8.450 -2.899 -20.593 1.00 95.81 89 LYS A N 1
ATOM 734 C CA . LYS A 1 89 ? 9.148 -1.952 -21.475 1.00 95.81 89 LYS A CA 1
ATOM 735 C C . LYS A 1 89 ? 10.635 -1.826 -21.130 1.00 95.81 89 LYS A C 1
ATOM 737 O O . LYS A 1 89 ? 11.462 -1.895 -22.027 1.00 95.81 89 LYS A O 1
ATOM 742 N N . GLU A 1 90 ? 10.960 -1.683 -19.842 1.00 94.56 90 GLU A N 1
ATOM 743 C CA . GLU A 1 90 ? 12.349 -1.643 -19.354 1.00 94.56 90 GLU A CA 1
ATOM 744 C C . GLU A 1 90 ? 13.108 -2.924 -19.743 1.00 94.56 90 GLU A C 1
ATOM 746 O O . GLU A 1 90 ? 14.242 -2.860 -20.207 1.00 94.56 90 GLU A O 1
ATOM 751 N N . TYR A 1 91 ? 12.474 -4.093 -19.606 1.00 95.06 91 TYR A N 1
ATOM 752 C CA . TYR A 1 91 ? 13.057 -5.368 -20.026 1.00 95.06 91 TYR A CA 1
ATOM 753 C C . TYR A 1 91 ? 13.315 -5.423 -21.539 1.00 95.06 91 TYR A C 1
ATOM 755 O O . TYR A 1 91 ? 14.405 -5.811 -21.957 1.00 95.06 91 TYR A O 1
ATOM 763 N N . ASP A 1 92 ? 12.344 -5.013 -22.359 1.00 95.25 92 ASP A N 1
ATOM 764 C CA . ASP A 1 92 ? 12.483 -5.004 -23.819 1.00 95.25 92 ASP A CA 1
ATOM 765 C C . ASP A 1 92 ? 13.595 -4.048 -24.284 1.00 95.25 92 ASP A C 1
ATOM 767 O O . ASP A 1 92 ? 14.301 -4.338 -25.252 1.00 95.25 92 ASP A O 1
ATOM 771 N N . GLU A 1 93 ? 13.767 -2.912 -23.604 1.00 95.75 93 GLU A N 1
ATOM 772 C CA . GLU A 1 93 ? 14.848 -1.952 -23.860 1.00 95.75 93 GLU A CA 1
ATOM 773 C C . GLU A 1 93 ? 16.219 -2.550 -23.520 1.00 95.75 93 GLU A C 1
ATOM 775 O O . GLU A 1 93 ? 17.097 -2.573 -24.385 1.00 95.75 93 GLU A O 1
ATOM 780 N N . LEU A 1 94 ? 16.371 -3.138 -22.328 1.00 94.94 94 LEU A N 1
ATOM 781 C CA . LEU A 1 94 ? 17.601 -3.829 -21.918 1.00 94.94 94 LEU A CA 1
ATOM 782 C C . LEU A 1 94 ? 17.961 -4.978 -22.868 1.00 94.94 94 LEU A C 1
ATOM 784 O O . LEU A 1 94 ? 19.123 -5.161 -23.227 1.00 94.94 94 LEU A O 1
ATOM 788 N N . LYS A 1 95 ? 16.964 -5.746 -23.321 1.00 94.81 95 LYS A N 1
ATOM 789 C CA . LYS A 1 95 ? 17.178 -6.827 -24.287 1.00 94.81 95 LYS A CA 1
ATOM 790 C C . LYS A 1 95 ? 17.713 -6.295 -25.621 1.00 94.81 95 LYS A C 1
ATOM 792 O O . LYS A 1 95 ? 18.667 -6.855 -26.155 1.00 94.81 95 LYS A O 1
ATOM 797 N N . LYS A 1 96 ? 17.146 -5.197 -26.133 1.00 94.69 96 LYS A N 1
ATOM 798 C CA . LYS A 1 96 ? 17.627 -4.546 -27.365 1.00 94.69 96 LYS A CA 1
ATOM 799 C C . LYS A 1 96 ? 19.050 -4.010 -27.220 1.00 94.69 96 LYS A C 1
ATOM 801 O O . LYS A 1 96 ? 19.812 -4.070 -28.180 1.00 94.69 96 LYS A O 1
ATOM 806 N N . GLU A 1 97 ? 19.414 -3.479 -26.055 1.00 92.69 97 GLU A N 1
ATOM 807 C CA . GLU A 1 97 ? 20.788 -3.037 -25.783 1.00 92.69 97 GLU A CA 1
ATOM 808 C C . GLU A 1 97 ? 21.779 -4.208 -25.787 1.00 92.69 97 GLU A C 1
ATOM 810 O O . GLU A 1 97 ? 22.859 -4.089 -26.363 1.00 92.69 97 GLU A O 1
ATOM 815 N N . LEU A 1 98 ? 21.409 -5.356 -25.212 1.00 92.00 98 LEU A N 1
ATOM 816 C CA . LEU A 1 98 ? 22.241 -6.564 -25.246 1.00 92.00 98 LEU A CA 1
ATOM 817 C C . LEU A 1 98 ? 22.417 -7.121 -26.666 1.00 92.00 98 LEU A C 1
ATOM 819 O O . LEU A 1 98 ? 23.492 -7.612 -26.997 1.00 92.00 98 LEU A O 1
ATOM 823 N N . GLU A 1 99 ? 21.380 -7.046 -27.502 1.00 89.38 99 GLU A N 1
ATOM 824 C CA . GLU A 1 99 ? 21.440 -7.483 -28.904 1.00 89.38 99 GLU A CA 1
ATOM 825 C C . GLU A 1 99 ? 22.277 -6.541 -29.783 1.00 89.38 99 GLU A C 1
ATOM 827 O O . GLU A 1 99 ? 22.920 -7.011 -30.713 1.00 89.38 99 GLU A O 1
ATOM 832 N N . LYS A 1 100 ? 22.305 -5.234 -29.488 1.00 80.75 100 LYS A N 1
ATOM 833 C CA . LYS A 1 100 ? 23.119 -4.242 -30.219 1.00 80.75 100 LYS A CA 1
ATOM 834 C C . LYS A 1 100 ? 24.605 -4.249 -29.856 1.00 80.75 100 LYS A C 1
ATOM 836 O O . LYS A 1 100 ? 25.408 -3.764 -30.642 1.00 80.75 100 LYS A O 1
ATOM 841 N N . ASN A 1 101 ? 24.951 -4.724 -28.660 1.00 68.88 101 ASN A N 1
ATOM 842 C CA . ASN A 1 101 ? 26.334 -4.823 -28.178 1.00 68.88 101 ASN A CA 1
ATOM 843 C C . ASN A 1 101 ? 26.975 -6.199 -28.469 1.00 68.88 101 ASN A C 1
ATOM 845 O O . ASN A 1 101 ? 28.026 -6.514 -27.909 1.00 68.88 101 ASN A O 1
ATOM 849 N N . LYS A 1 102 ? 26.332 -7.020 -29.307 1.00 53.81 102 LYS A N 1
ATOM 850 C CA . LYS A 1 102 ? 26.879 -8.246 -29.901 1.00 53.81 102 LYS A CA 1
ATOM 851 C C . LYS A 1 102 ? 27.293 -7.986 -31.341 1.00 53.81 102 LYS A C 1
ATOM 853 O O . LYS A 1 102 ? 28.290 -8.614 -31.752 1.00 53.81 102 LYS A O 1
#

Solvent-accessible surface area (backbone atoms only — not comparable to full-atom values): 5912 Å² total; per-residue (Å²): 132,90,76,52,72,68,53,52,51,51,56,54,47,38,71,77,43,37,82,45,33,68,64,56,51,11,59,79,69,76,40,53,63,66,57,43,50,51,46,52,51,54,33,36,78,69,51,25,36,44,79,49,84,70,94,78,60,92,69,93,64,88,67,56,26,46,44,74,29,76,61,26,50,54,53,50,50,54,52,50,53,55,52,50,55,51,52,51,52,54,50,56,49,53,51,52,52,58,63,72,75,108

pLDDT: mean 83.71, std 13.62, range [48.22, 95.81]

Mean predicted aligned error: 7.57 Å

Foldseek 3Di:
DDDDPLLLLLLVVCVVCQQDDLVRSCVVSVHDSVRSVVSQVVCVVVVQKDWDDPPPDPDPDPRRGIDGDPVNVVVSVVVVVVVVVVVVVVVVVVVVVVVVVD

Radius of gyration: 18.02 Å; Cα contacts (8 Å, |Δi|>4): 86; chains: 1; bounding box: 45×21×56 Å